Protein AF-A0A109FJE5-F1 (afdb_monomer)

Secondary structure (DSSP, 8-state):
-HHHHHHHHHHHHHHHS-GGGT-HHHHTTS-HHHHHHHHHHHHHHHHHHHHHHHHHHHHHHTT--HHHHHHHHHHHHHHHHHHHHHHHHHHT-SS-------HHHHHHHHHHHHHHHHHHHHHHHHHHHHS-HHHHHHHHHHHHHHHHHHHHHHS--S----HHHHHHHHHHHHH-

Structure (mmCIF, N/CA/C/O backbone):
data_AF-A0A109FJE5-F1
#
_entry.id   AF-A0A109FJE5-F1
#
loop_
_atom_site.group_PDB
_atom_site.id
_atom_site.type_symbol
_atom_site.label_atom_id
_atom_site.label_alt_id
_atom_site.label_comp_id
_atom_site.label_asym_id
_atom_site.label_entity_id
_atom_site.label_seq_id
_atom_site.pdbx_PDB_ins_code
_atom_site.Cartn_x
_atom_site.Cartn_y
_atom_site.Cartn_z
_atom_site.occupancy
_atom_site.B_iso_or_equiv
_atom_site.auth_seq_id
_atom_site.auth_comp_id
_atom_site.auth_asym_id
_atom_site.auth_atom_id
_atom_site.pdbx_PDB_model_num
ATOM 1 N N . MET A 1 1 ? -1.312 -21.533 9.888 1.00 66.38 1 MET A N 1
ATOM 2 C CA . MET A 1 1 ? -1.411 -20.060 9.978 1.00 66.38 1 MET A CA 1
ATOM 3 C C . MET A 1 1 ? -0.107 -19.367 9.591 1.00 66.38 1 MET A C 1
ATOM 5 O O . MET A 1 1 ? -0.116 -18.593 8.654 1.00 66.38 1 MET A O 1
ATOM 9 N N . TRP A 1 2 ? 1.031 -19.664 10.231 1.00 82.50 2 TRP A N 1
ATOM 10 C CA . TRP A 1 2 ? 2.317 -19.039 9.866 1.00 82.50 2 TRP A CA 1
ATOM 11 C C . TRP A 1 2 ? 2.805 -19.386 8.453 1.00 82.50 2 TRP A C 1
ATOM 13 O O . TRP A 1 2 ? 3.299 -18.519 7.746 1.00 82.50 2 TRP A O 1
ATOM 23 N N . ILE A 1 3 ? 2.601 -20.635 8.021 1.00 82.94 3 ILE A N 1
ATOM 24 C CA . ILE A 1 3 ? 2.969 -21.087 6.671 1.00 82.94 3 ILE A CA 1
ATOM 25 C C . ILE A 1 3 ? 2.111 -20.392 5.605 1.00 82.94 3 ILE A C 1
ATOM 27 O O . ILE A 1 3 ? 2.656 -19.899 4.630 1.00 82.94 3 ILE A O 1
ATOM 31 N N . SER A 1 4 ? 0.793 -20.273 5.812 1.00 81.06 4 SER A N 1
ATOM 32 C CA . SER A 1 4 ? -0.086 -19.569 4.866 1.00 81.06 4 SER A CA 1
ATOM 33 C C . SER A 1 4 ? 0.236 -18.076 4.790 1.00 81.06 4 SER A C 1
ATOM 35 O O . SER A 1 4 ? 0.267 -17.522 3.701 1.00 81.06 4 SER A O 1
ATOM 37 N N . LEU A 1 5 ? 0.574 -17.437 5.916 1.00 80.88 5 LEU A N 1
ATOM 38 C CA . LEU A 1 5 ? 1.070 -16.055 5.945 1.00 80.88 5 LEU A CA 1
ATOM 39 C C . LEU A 1 5 ? 2.385 -15.885 5.171 1.00 80.88 5 LEU A C 1
ATOM 41 O O . LEU A 1 5 ? 2.529 -14.912 4.435 1.00 80.88 5 LEU A O 1
ATOM 45 N N . ALA A 1 6 ? 3.324 -16.824 5.315 1.00 85.00 6 ALA A N 1
ATOM 46 C CA . ALA A 1 6 ? 4.586 -16.809 4.578 1.00 85.00 6 ALA A CA 1
ATOM 47 C C . ALA A 1 6 ? 4.380 -17.045 3.072 1.00 85.00 6 ALA A C 1
ATOM 49 O O . ALA A 1 6 ? 5.025 -16.400 2.250 1.00 85.00 6 ALA A O 1
ATOM 50 N N . CYS A 1 7 ? 3.459 -17.933 2.692 1.00 84.19 7 CYS A N 1
ATOM 51 C CA . CYS A 1 7 ? 3.099 -18.139 1.291 1.00 84.19 7 CYS A CA 1
ATOM 52 C C . CYS A 1 7 ? 2.386 -16.913 0.707 1.00 84.19 7 CYS A C 1
ATOM 54 O O . CYS A 1 7 ? 2.685 -16.518 -0.415 1.00 84.19 7 CYS A O 1
ATOM 56 N N . LEU A 1 8 ? 1.514 -16.255 1.473 1.00 83.12 8 LEU A N 1
ATOM 57 C CA . LEU A 1 8 ? 0.821 -15.042 1.044 1.00 83.12 8 LEU A CA 1
ATOM 58 C C . LEU A 1 8 ? 1.808 -13.881 0.846 1.00 83.12 8 LEU A C 1
ATOM 60 O O . LEU A 1 8 ? 1.764 -13.211 -0.185 1.00 83.12 8 LEU A O 1
ATOM 64 N N . SER A 1 9 ? 2.755 -13.676 1.767 1.00 84.56 9 SER A N 1
ATOM 65 C CA . SER A 1 9 ? 3.794 -12.655 1.588 1.00 84.56 9 SER A CA 1
ATOM 66 C C . SER A 1 9 ? 4.703 -12.960 0.395 1.00 84.56 9 SER A C 1
ATOM 68 O O . SER A 1 9 ? 4.991 -12.0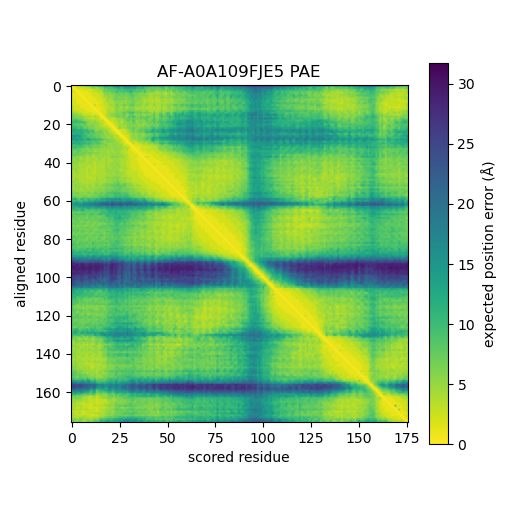58 -0.390 1.00 84.56 9 SER A O 1
ATOM 70 N N . LEU A 1 10 ? 5.095 -14.223 0.202 1.00 86.56 10 LEU A N 1
ATOM 71 C CA . LEU A 1 10 ? 5.878 -14.652 -0.957 1.00 86.56 10 LEU A CA 1
ATOM 72 C C . LEU A 1 10 ? 5.117 -14.428 -2.273 1.00 86.56 10 LEU A C 1
ATOM 74 O O . LEU A 1 10 ? 5.688 -13.905 -3.227 1.00 86.56 10 LEU A O 1
ATOM 78 N N . GLY A 1 11 ? 3.829 -14.773 -2.315 1.00 82.81 11 GLY A N 1
ATOM 79 C CA . GLY A 1 11 ? 2.969 -14.557 -3.476 1.00 82.81 11 GLY A CA 1
ATOM 80 C C . GLY A 1 11 ? 2.838 -13.075 -3.840 1.00 82.81 11 GLY A C 1
ATOM 81 O O . GLY A 1 11 ? 2.953 -12.730 -5.014 1.00 82.81 11 GLY A O 1
ATOM 82 N N . LEU A 1 12 ? 2.702 -12.187 -2.845 1.00 83.38 12 LEU A N 1
ATOM 83 C CA . LEU A 1 12 ? 2.689 -10.732 -3.058 1.00 83.38 12 LEU A CA 1
ATOM 84 C C . LEU A 1 12 ? 4.020 -10.215 -3.608 1.00 83.38 12 LEU A C 1
ATOM 86 O O . LEU A 1 12 ? 4.020 -9.373 -4.503 1.00 83.38 12 LEU A O 1
ATOM 90 N N . VAL A 1 13 ? 5.150 -10.714 -3.097 1.00 84.88 13 VAL A N 1
ATOM 91 C CA . VAL A 1 13 ? 6.476 -10.325 -3.599 1.00 84.88 13 VAL A CA 1
ATOM 92 C C . VAL A 1 13 ? 6.652 -10.769 -5.049 1.00 84.88 13 VAL A C 1
ATOM 94 O O . VAL A 1 13 ? 7.096 -9.974 -5.866 1.00 84.88 13 VAL A O 1
ATOM 97 N N . LEU A 1 14 ? 6.271 -12.000 -5.390 1.00 83.31 14 LEU A N 1
ATOM 98 C CA . LEU A 1 14 ? 6.419 -12.529 -6.749 1.00 83.31 14 LEU A CA 1
ATOM 99 C C . LEU A 1 14 ? 5.482 -11.856 -7.759 1.00 83.31 14 LEU A C 1
ATOM 101 O O . LEU A 1 14 ? 5.890 -11.596 -8.890 1.00 83.31 14 LEU A O 1
ATOM 105 N N . ALA A 1 15 ? 4.243 -11.566 -7.355 1.00 79.44 15 ALA A N 1
ATOM 106 C CA . ALA A 1 15 ? 3.260 -10.910 -8.212 1.00 79.44 15 ALA A CA 1
ATOM 107 C C . ALA A 1 15 ? 3.502 -9.398 -8.353 1.00 79.44 15 ALA A C 1
ATOM 109 O O . ALA A 1 15 ? 3.170 -8.825 -9.384 1.00 79.44 15 ALA A O 1
ATOM 110 N N . GLY A 1 16 ? 4.052 -8.751 -7.318 1.00 76.69 16 GLY A N 1
ATOM 111 C CA . GLY A 1 16 ? 4.204 -7.295 -7.246 1.00 76.69 16 GLY A CA 1
ATOM 112 C C . GLY A 1 16 ? 5.627 -6.768 -7.441 1.00 76.69 16 GLY A C 1
ATOM 113 O O . GLY A 1 16 ? 5.812 -5.551 -7.453 1.00 76.69 16 GLY A O 1
ATOM 114 N N . SER A 1 17 ? 6.646 -7.629 -7.551 1.00 78.88 17 SER A N 1
ATOM 115 C CA . SER A 1 17 ? 8.019 -7.170 -7.784 1.00 78.88 17 SER A CA 1
ATOM 116 C C . SER A 1 17 ? 8.166 -6.587 -9.193 1.00 78.88 17 SER A C 1
ATOM 118 O O . SER A 1 17 ? 7.790 -7.271 -10.144 1.00 78.88 17 SER A O 1
ATOM 120 N N . PRO A 1 18 ? 8.763 -5.392 -9.354 1.00 75.12 18 PRO A N 1
ATOM 121 C CA . PRO A 1 18 ? 9.036 -4.841 -10.675 1.00 75.12 18 PRO A CA 1
ATOM 122 C C . PRO A 1 18 ? 10.038 -5.706 -11.446 1.00 75.12 18 PRO A C 1
ATOM 124 O O . PRO A 1 18 ? 10.994 -6.235 -10.870 1.00 75.12 18 PRO A O 1
ATOM 127 N N . ASP A 1 19 ? 9.850 -5.785 -12.761 1.00 75.81 19 ASP A N 1
ATOM 128 C CA . ASP A 1 19 ? 10.656 -6.623 -13.662 1.00 75.81 19 ASP A CA 1
ATOM 129 C C . ASP A 1 19 ? 12.132 -6.228 -13.653 1.00 75.81 19 ASP A C 1
ATOM 131 O O . ASP A 1 19 ? 13.008 -7.087 -13.694 1.00 75.81 19 ASP A O 1
ATOM 135 N N . ALA A 1 20 ? 12.420 -4.947 -13.420 1.00 72.12 20 ALA A N 1
ATOM 136 C CA . ALA A 1 20 ? 13.774 -4.417 -13.299 1.00 72.12 20 ALA A CA 1
ATOM 137 C C . ALA A 1 20 ? 14.596 -4.985 -12.121 1.00 72.12 20 ALA A C 1
ATOM 139 O O . ALA A 1 20 ? 15.803 -4.747 -12.043 1.00 72.12 20 ALA A O 1
ATOM 140 N N . LEU A 1 21 ? 13.980 -5.710 -11.177 1.00 74.06 21 LEU A N 1
ATOM 141 C CA . LEU A 1 21 ? 14.722 -6.464 -10.155 1.00 74.06 21 LEU A CA 1
ATOM 142 C C . LEU A 1 21 ? 15.280 -7.787 -10.688 1.00 74.06 21 LEU A C 1
ATOM 144 O O . LEU A 1 21 ? 16.271 -8.286 -10.149 1.00 74.06 21 LEU A O 1
ATOM 148 N N . TRP A 1 22 ? 14.656 -8.332 -11.727 1.00 76.06 22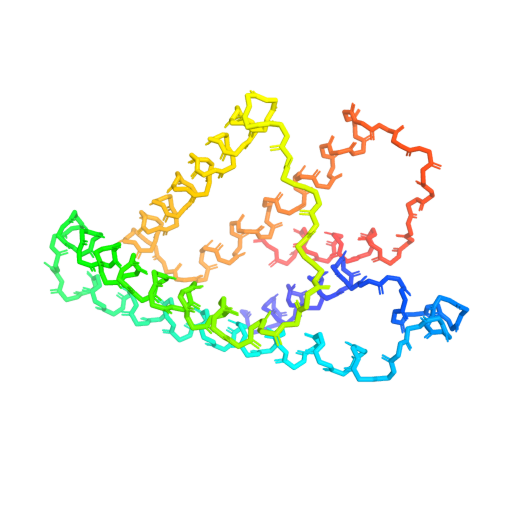 TRP A N 1
ATOM 149 C CA . TRP A 1 22 ? 14.944 -9.648 -12.290 1.00 76.06 22 TRP A CA 1
ATOM 150 C C . TRP A 1 22 ? 15.663 -9.548 -13.634 1.00 76.06 22 TRP A C 1
ATOM 152 O O . TRP A 1 22 ? 16.553 -10.353 -13.908 1.00 76.06 22 TRP A O 1
ATOM 162 N N . ASP A 1 23 ? 15.343 -8.526 -14.424 1.00 79.94 23 ASP A N 1
ATOM 163 C CA . ASP A 1 23 ? 15.984 -8.243 -15.699 1.00 79.94 23 ASP A CA 1
ATOM 164 C C . ASP A 1 23 ? 17.197 -7.309 -15.528 1.00 79.94 23 ASP A C 1
ATOM 166 O O . ASP A 1 23 ? 17.094 -6.141 -15.133 1.00 79.94 23 ASP A O 1
ATOM 170 N N . ALA A 1 24 ? 18.380 -7.842 -15.841 1.00 76.38 24 ALA A N 1
ATOM 171 C CA . ALA A 1 24 ? 19.648 -7.124 -15.761 1.00 76.38 24 ALA A CA 1
ATOM 172 C C . ALA A 1 24 ? 19.740 -5.958 -16.761 1.00 76.38 24 ALA A C 1
ATOM 174 O O . ALA A 1 24 ? 20.465 -4.990 -16.499 1.00 76.38 24 ALA A O 1
ATOM 175 N N . GLU A 1 25 ? 19.018 -6.027 -17.881 1.00 76.69 25 GLU A N 1
ATOM 176 C CA . GLU A 1 25 ? 19.052 -5.004 -18.925 1.00 76.69 25 GLU A CA 1
ATOM 177 C C . GLU A 1 25 ? 18.247 -3.765 -18.510 1.00 76.69 25 GLU A C 1
ATOM 179 O O . GLU A 1 25 ? 18.753 -2.640 -18.584 1.00 76.69 25 GLU A O 1
ATOM 184 N N . GLN A 1 26 ? 17.056 -3.962 -17.936 1.00 73.81 26 GLN A N 1
ATOM 185 C CA . GLN A 1 26 ? 16.272 -2.881 -17.327 1.00 73.81 26 GLN A CA 1
ATOM 186 C C . GLN A 1 26 ? 16.974 -2.274 -16.105 1.00 73.81 26 GLN A C 1
ATOM 188 O O . GLN A 1 26 ? 17.002 -1.049 -15.944 1.00 73.81 26 GLN A O 1
ATOM 193 N N . ARG A 1 27 ? 17.606 -3.107 -15.267 1.00 77.56 27 ARG A N 1
ATOM 194 C CA . ARG A 1 27 ? 18.319 -2.662 -14.059 1.00 77.56 27 ARG A CA 1
ATOM 195 C C . ARG A 1 27 ? 19.470 -1.702 -14.357 1.00 77.56 27 ARG A C 1
ATOM 197 O O . ARG A 1 27 ? 19.749 -0.815 -13.552 1.00 77.56 27 ARG A O 1
ATOM 204 N N . LYS A 1 28 ? 20.133 -1.860 -15.506 1.00 76.94 28 LYS A N 1
ATOM 205 C CA . LYS A 1 28 ? 21.279 -1.033 -15.918 1.00 76.94 28 LYS A CA 1
ATOM 206 C C . LYS A 1 28 ? 20.917 0.448 -16.090 1.00 76.94 28 LYS A C 1
ATOM 208 O O . LYS A 1 28 ? 21.779 1.305 -15.911 1.00 76.94 28 LYS A O 1
ATOM 213 N N . ASN A 1 29 ? 19.657 0.742 -16.404 1.00 78.12 29 ASN A N 1
ATOM 214 C CA . ASN A 1 29 ? 19.167 2.102 -16.630 1.00 78.12 29 ASN A CA 1
ATOM 215 C C . ASN A 1 29 ? 18.693 2.803 -15.344 1.00 78.12 29 ASN A C 1
ATOM 217 O O . ASN A 1 29 ? 18.337 3.980 -15.389 1.00 78.12 29 ASN A O 1
ATOM 221 N N . ILE A 1 30 ? 18.694 2.111 -14.199 1.00 79.56 30 ILE A N 1
ATOM 222 C CA . ILE A 1 30 ? 18.204 2.646 -12.926 1.00 79.56 30 ILE A CA 1
ATOM 223 C C . ILE A 1 30 ? 19.399 3.047 -12.050 1.00 79.56 30 ILE A C 1
ATOM 225 O O . ILE A 1 30 ? 20.280 2.222 -11.792 1.00 79.56 30 ILE A O 1
ATOM 229 N N . PRO A 1 31 ? 19.459 4.292 -11.542 1.00 84.31 31 PRO A N 1
ATOM 230 C CA . PRO A 1 31 ? 20.519 4.693 -10.628 1.00 84.31 31 PRO A CA 1
ATOM 231 C C . PRO A 1 31 ? 20.459 3.860 -9.339 1.00 84.31 31 PRO A C 1
ATOM 233 O O . PRO A 1 31 ? 19.399 3.663 -8.747 1.00 84.31 31 PRO A O 1
ATOM 236 N N . MET A 1 32 ? 21.623 3.416 -8.855 1.00 79.50 32 MET A N 1
ATOM 237 C CA . MET A 1 32 ? 21.735 2.515 -7.695 1.00 79.50 32 MET A CA 1
ATOM 238 C C . MET A 1 32 ? 21.046 3.056 -6.430 1.00 79.50 32 MET A C 1
ATOM 240 O O . MET A 1 32 ? 20.521 2.291 -5.625 1.00 79.50 32 MET A O 1
ATOM 244 N N . ARG A 1 33 ? 21.010 4.386 -6.268 1.00 82.19 33 ARG A N 1
ATOM 245 C CA . ARG A 1 33 ? 20.292 5.049 -5.173 1.00 82.19 33 ARG A CA 1
ATOM 246 C C . ARG A 1 33 ? 18.802 4.714 -5.191 1.00 82.19 33 ARG A C 1
ATOM 248 O O . ARG A 1 33 ? 18.258 4.384 -4.145 1.00 82.19 33 ARG A O 1
ATOM 255 N N . ASP A 1 34 ? 18.161 4.782 -6.351 1.00 81.31 34 ASP A N 1
ATOM 256 C CA . ASP A 1 34 ? 16.714 4.599 -6.468 1.00 81.31 34 ASP A CA 1
ATOM 257 C C . ASP A 1 34 ? 16.354 3.107 -6.356 1.00 81.31 34 ASP A C 1
ATOM 259 O O . ASP A 1 34 ? 15.338 2.754 -5.754 1.00 81.31 34 ASP A O 1
ATOM 263 N N . LEU A 1 35 ? 17.262 2.229 -6.802 1.00 81.00 35 LEU A N 1
ATOM 264 C CA . LEU A 1 35 ? 17.158 0.781 -6.617 1.00 81.00 35 LEU A CA 1
ATOM 265 C C . LEU A 1 35 ? 17.156 0.362 -5.135 1.00 81.00 35 LEU A C 1
ATOM 267 O O . LEU A 1 35 ? 16.494 -0.607 -4.778 1.00 81.00 35 LEU A O 1
ATOM 271 N N . ILE A 1 36 ? 17.888 1.074 -4.271 1.00 83.31 36 ILE A N 1
ATOM 272 C CA . ILE A 1 36 ? 17.923 0.808 -2.821 1.00 83.31 36 ILE A CA 1
ATOM 273 C C . ILE A 1 36 ? 16.821 1.586 -2.091 1.00 83.31 36 ILE A C 1
ATOM 275 O O . ILE A 1 36 ? 16.187 1.054 -1.177 1.00 83.31 36 ILE A O 1
ATOM 279 N N . ALA A 1 37 ? 16.570 2.835 -2.487 1.00 84.12 37 ALA A N 1
ATOM 280 C CA . ALA A 1 37 ? 15.584 3.693 -1.840 1.00 84.12 37 ALA A CA 1
ATOM 281 C C . ALA A 1 37 ? 14.168 3.110 -1.938 1.00 84.12 37 ALA A C 1
ATOM 283 O O . ALA A 1 37 ? 13.452 3.121 -0.939 1.00 84.12 37 ALA A O 1
ATOM 284 N N . GLY A 1 38 ? 13.785 2.549 -3.092 1.00 84.25 38 GLY A N 1
ATOM 285 C CA . GLY A 1 38 ? 12.469 1.930 -3.289 1.00 84.25 38 GLY A CA 1
ATOM 286 C C . GLY A 1 38 ? 12.151 0.847 -2.246 1.00 84.25 38 GLY A C 1
ATOM 287 O O . GLY A 1 38 ? 11.184 1.002 -1.497 1.00 84.25 38 GLY A O 1
ATOM 288 N N . PRO A 1 39 ? 12.975 -0.212 -2.121 1.00 84.38 39 PRO A N 1
ATOM 289 C CA . PRO A 1 39 ? 12.808 -1.237 -1.093 1.00 84.38 39 PRO A CA 1
ATOM 290 C C . PRO A 1 39 ? 12.807 -0.690 0.338 1.00 84.38 39 PRO A C 1
ATOM 292 O O . PRO A 1 39 ? 11.970 -1.098 1.140 1.00 84.38 39 PRO A O 1
ATOM 295 N N . VAL A 1 40 ? 13.697 0.252 0.673 1.00 86.94 40 VAL A N 1
ATOM 296 C CA . VAL A 1 40 ? 13.766 0.838 2.027 1.00 86.94 40 VAL A CA 1
ATOM 297 C C . VAL A 1 40 ? 12.485 1.602 2.369 1.00 86.94 40 VAL A C 1
ATOM 299 O O . VAL A 1 40 ? 11.929 1.431 3.459 1.00 86.94 40 VAL A O 1
ATOM 302 N N . ILE A 1 41 ? 11.980 2.408 1.434 1.00 87.38 41 ILE A N 1
ATOM 303 C CA . ILE A 1 41 ? 10.705 3.117 1.581 1.00 87.38 41 ILE A CA 1
ATOM 304 C C . ILE A 1 41 ? 9.562 2.103 1.704 1.00 87.38 41 ILE A C 1
ATOM 306 O O . ILE A 1 41 ? 8.734 2.232 2.603 1.00 87.38 41 ILE A O 1
ATOM 310 N N . GLY A 1 42 ? 9.553 1.054 0.876 1.00 85.25 42 GLY A N 1
ATOM 311 C CA . GLY A 1 42 ? 8.551 -0.014 0.924 1.00 85.25 42 GLY A CA 1
ATOM 312 C C . GLY A 1 42 ? 8.503 -0.739 2.272 1.00 85.25 42 GLY A C 1
ATOM 313 O O . GLY A 1 42 ? 7.427 -0.890 2.851 1.00 85.25 42 GLY A O 1
ATOM 314 N N . VAL A 1 43 ? 9.659 -1.121 2.824 1.00 87.88 43 VAL A N 1
ATOM 315 C CA . VAL A 1 43 ? 9.752 -1.739 4.160 1.00 87.88 43 VAL A CA 1
ATOM 316 C C . VAL A 1 43 ? 9.269 -0.774 5.242 1.00 87.88 43 VAL A C 1
ATOM 318 O O . VAL A 1 43 ? 8.498 -1.170 6.116 1.00 87.88 43 VAL A O 1
ATOM 321 N N . THR A 1 44 ? 9.663 0.499 5.164 1.00 89.12 44 THR A N 1
ATOM 322 C CA . THR A 1 44 ? 9.227 1.533 6.116 1.00 89.12 44 THR A CA 1
ATOM 323 C C . THR A 1 44 ? 7.704 1.684 6.104 1.00 89.12 44 THR A C 1
ATOM 325 O O . THR A 1 44 ? 7.073 1.662 7.162 1.00 89.12 44 THR A O 1
ATOM 328 N N . ILE A 1 45 ? 7.095 1.757 4.916 1.00 87.75 45 ILE A N 1
ATOM 329 C CA . ILE A 1 45 ? 5.636 1.804 4.747 1.00 87.75 45 ILE A CA 1
ATOM 330 C C . ILE A 1 45 ? 4.987 0.538 5.318 1.00 87.75 45 ILE A C 1
ATOM 332 O O . ILE A 1 45 ? 3.985 0.637 6.025 1.00 87.75 45 ILE A O 1
ATOM 336 N N . GLY A 1 46 ? 5.562 -0.639 5.060 1.00 86.00 46 GLY A N 1
ATOM 337 C CA . GLY A 1 46 ? 5.065 -1.913 5.581 1.00 86.00 46 GLY A CA 1
ATOM 338 C C . GLY A 1 46 ? 5.031 -1.958 7.111 1.00 86.00 46 GLY A C 1
ATOM 339 O O . GLY A 1 46 ? 4.008 -2.324 7.691 1.00 86.00 46 GLY A O 1
ATOM 340 N N . ILE A 1 47 ? 6.106 -1.516 7.772 1.00 90.31 47 ILE A N 1
ATOM 341 C CA . ILE A 1 47 ? 6.190 -1.454 9.240 1.00 90.31 47 ILE A CA 1
ATOM 342 C C . ILE A 1 47 ? 5.162 -0.465 9.797 1.00 90.31 47 ILE A C 1
ATOM 344 O O . ILE A 1 47 ? 4.390 -0.818 10.689 1.00 90.31 47 ILE A O 1
ATOM 348 N N . VAL A 1 48 ? 5.107 0.756 9.254 1.00 89.75 48 VAL A N 1
ATOM 349 C CA . VAL A 1 48 ? 4.154 1.784 9.705 1.00 89.75 48 VAL A CA 1
ATOM 350 C C . VAL A 1 48 ? 2.710 1.313 9.508 1.00 89.75 48 VAL A C 1
ATOM 352 O O . VAL A 1 48 ? 1.884 1.490 10.404 1.00 89.75 48 VAL A O 1
ATOM 355 N N . SER A 1 49 ? 2.410 0.654 8.386 1.00 86.44 49 SER A N 1
ATOM 356 C CA . SER A 1 49 ? 1.088 0.092 8.093 1.00 86.44 49 SER A CA 1
ATOM 357 C C . SER A 1 49 ? 0.696 -1.017 9.077 1.00 86.44 49 SER A C 1
ATOM 359 O O . SER A 1 49 ? -0.417 -1.007 9.612 1.00 86.44 49 SER A O 1
ATOM 361 N N . ALA A 1 50 ? 1.618 -1.938 9.383 1.00 85.44 50 ALA A N 1
ATOM 362 C CA . ALA A 1 50 ? 1.385 -3.003 10.356 1.00 85.44 50 ALA A CA 1
ATOM 363 C C . ALA A 1 50 ? 1.131 -2.437 11.763 1.00 85.44 50 ALA A C 1
ATOM 365 O O . ALA A 1 50 ? 0.117 -2.770 12.381 1.00 85.44 50 ALA A O 1
ATOM 366 N N . CYS A 1 51 ? 1.993 -1.530 12.233 1.00 87.44 51 CYS A N 1
ATOM 367 C CA . CYS A 1 51 ? 1.852 -0.875 13.535 1.00 87.44 51 CYS A CA 1
ATOM 368 C C . CYS A 1 51 ? 0.542 -0.083 13.639 1.00 87.44 51 CYS A C 1
ATOM 370 O O . CYS A 1 51 ? -0.205 -0.252 14.601 1.00 87.44 51 CYS A O 1
ATOM 372 N N . SER A 1 52 ? 0.230 0.738 12.631 1.00 86.19 52 SER A N 1
ATOM 373 C CA . SER A 1 52 ? -1.001 1.537 12.587 1.00 86.19 52 SER A CA 1
ATOM 374 C C . SER A 1 52 ? -2.249 0.657 12.618 1.00 86.19 52 SER A C 1
ATOM 376 O O . SER A 1 52 ? -3.203 0.951 13.341 1.00 86.19 52 SER A O 1
ATOM 378 N N . SER A 1 53 ? -2.240 -0.458 11.886 1.00 83.69 53 SER A N 1
ATOM 379 C CA . SER A 1 53 ? -3.386 -1.357 11.870 1.00 83.69 53 SER A CA 1
ATOM 380 C C . SER A 1 53 ? -3.588 -2.102 13.186 1.00 83.69 53 SER A C 1
ATOM 382 O O . SER A 1 53 ? -4.735 -2.259 13.595 1.00 83.69 53 SER A O 1
ATOM 384 N N . ILE A 1 54 ? -2.512 -2.556 13.838 1.00 85.81 54 ILE A N 1
ATOM 385 C CA . ILE A 1 54 ? -2.600 -3.209 15.154 1.00 85.81 54 ILE A CA 1
ATOM 386 C C . ILE A 1 54 ? -3.092 -2.199 16.194 1.00 85.81 54 ILE A C 1
ATOM 388 O O . ILE A 1 54 ? -3.989 -2.501 16.975 1.00 85.81 54 ILE A O 1
ATOM 392 N N . TRP A 1 55 ? -2.565 -0.974 16.166 1.00 84.56 55 TRP A N 1
ATOM 393 C CA . TRP A 1 55 ? -2.991 0.084 17.079 1.00 84.56 55 TRP A CA 1
ATOM 394 C C . TRP A 1 55 ? -4.471 0.441 16.904 1.00 84.56 55 TRP A C 1
ATOM 396 O O . TRP A 1 55 ? -5.206 0.564 17.878 1.00 84.56 55 TRP A O 1
ATOM 406 N N . THR A 1 56 ? -4.930 0.555 15.657 1.00 81.25 56 THR A N 1
ATOM 407 C CA . THR A 1 56 ? -6.336 0.848 15.343 1.00 81.25 56 THR A CA 1
ATOM 408 C C . THR A 1 56 ? -7.261 -0.267 15.836 1.00 81.25 56 THR A C 1
ATOM 410 O O . THR A 1 56 ? -8.337 0.012 16.360 1.00 81.25 56 THR A O 1
ATOM 413 N N . GLU A 1 57 ? -6.833 -1.526 15.717 1.00 80.06 57 GLU A N 1
ATOM 414 C CA . GLU A 1 57 ? -7.566 -2.675 16.253 1.00 80.06 57 GLU A CA 1
ATOM 415 C C . GLU A 1 57 ? -7.694 -2.608 17.784 1.00 80.06 57 GLU A C 1
ATOM 417 O O . GLU A 1 57 ? -8.784 -2.819 18.314 1.00 80.06 57 GLU A O 1
ATOM 422 N N . LEU A 1 58 ? -6.616 -2.255 18.496 1.00 82.38 58 LEU A N 1
ATOM 423 C CA . LEU A 1 58 ? -6.640 -2.087 19.956 1.00 82.38 58 LEU A CA 1
ATOM 424 C C . LEU A 1 58 ? -7.611 -0.976 20.383 1.00 82.38 58 LEU A C 1
ATOM 426 O O . LEU A 1 58 ? -8.459 -1.200 21.242 1.00 82.38 58 LEU A O 1
ATOM 430 N N . VAL A 1 59 ? -7.569 0.179 19.713 1.00 80.44 59 VAL A N 1
ATOM 431 C CA . VAL A 1 59 ? -8.472 1.310 19.996 1.00 80.44 59 VAL A CA 1
ATOM 432 C C . VAL A 1 59 ? -9.945 0.941 19.780 1.00 80.44 59 VAL A C 1
ATOM 434 O O . VAL A 1 59 ? -10.816 1.394 20.523 1.00 80.44 59 VAL A O 1
ATOM 437 N N . PHE A 1 60 ? -10.254 0.106 18.783 1.00 74.31 60 PHE A N 1
ATOM 438 C CA . PHE A 1 60 ? -11.625 -0.370 18.575 1.00 74.31 60 PHE A CA 1
ATOM 439 C C . PHE A 1 60 ? -12.079 -1.388 19.625 1.00 74.31 60 PHE A C 1
ATOM 441 O O . PHE A 1 60 ? -13.277 -1.456 19.915 1.00 74.31 60 PHE A O 1
ATOM 448 N N . LYS A 1 61 ? -11.151 -2.152 20.212 1.00 75.62 61 LYS A N 1
ATOM 449 C CA . LYS A 1 61 ? -11.445 -3.083 21.313 1.00 75.62 61 LYS A CA 1
ATOM 450 C C . LYS A 1 61 ? -11.765 -2.350 22.624 1.00 75.62 61 LYS A C 1
ATOM 452 O O . LYS A 1 61 ? -12.578 -2.854 23.395 1.00 75.62 61 LYS A O 1
ATOM 457 N N . ASP A 1 62 ? -11.280 -1.121 22.803 1.00 71.38 62 ASP A N 1
ATOM 458 C CA . ASP A 1 62 ? -11.564 -0.248 23.960 1.00 71.38 62 ASP A CA 1
ATOM 459 C C . ASP A 1 62 ? -12.950 0.452 23.919 1.00 71.38 62 ASP A C 1
ATOM 461 O O . ASP A 1 62 ? -13.171 1.479 24.559 1.00 71.38 62 ASP A O 1
ATOM 465 N N . GLN A 1 63 ? -13.919 -0.099 23.176 1.00 69.12 63 GLN A N 1
ATOM 466 C CA . GLN A 1 63 ? -15.321 0.358 23.085 1.00 69.12 63 GLN A CA 1
ATOM 467 C C . GLN A 1 63 ? -15.545 1.820 22.652 1.00 69.12 63 GLN A C 1
ATOM 469 O O . GLN A 1 63 ? -16.592 2.413 22.928 1.00 69.12 63 GLN A O 1
ATOM 474 N N . VAL A 1 64 ? -14.620 2.411 21.896 1.00 78.06 64 VAL A N 1
ATOM 475 C CA . VAL A 1 64 ? -14.852 3.732 21.299 1.00 78.06 64 VAL A CA 1
ATOM 476 C C . VAL A 1 64 ? -15.902 3.626 20.177 1.00 78.06 64 VAL A C 1
ATOM 478 O O . VAL A 1 64 ? -15.795 2.756 19.303 1.00 78.06 64 VAL A O 1
ATOM 481 N N . PRO A 1 65 ? -16.917 4.515 20.126 1.00 83.62 65 PRO A N 1
ATOM 482 C CA . PRO A 1 65 ? -17.864 4.550 19.018 1.00 83.62 65 PRO A CA 1
ATOM 483 C C . PRO A 1 65 ? -17.147 4.730 17.675 1.00 83.62 65 PRO A C 1
ATOM 485 O O . PRO A 1 65 ? -16.309 5.615 17.512 1.00 83.62 65 PRO A O 1
ATOM 488 N N . PHE A 1 66 ? -17.515 3.906 16.689 1.00 81.44 66 PHE A N 1
ATOM 489 C CA . PHE A 1 66 ? -16.832 3.834 15.390 1.00 81.44 66 PHE A CA 1
ATOM 490 C C . PHE A 1 66 ? -16.644 5.193 14.716 1.00 81.44 66 PHE A C 1
ATOM 492 O O . PHE A 1 66 ? -15.537 5.536 14.319 1.00 81.44 66 PHE A O 1
ATOM 499 N N . TRP A 1 67 ? -17.714 5.982 14.627 1.00 84.38 67 TRP A N 1
ATOM 500 C CA . TRP A 1 67 ? -17.682 7.288 13.973 1.00 84.38 67 TRP A CA 1
ATOM 501 C C . TRP A 1 67 ? -16.791 8.293 14.698 1.00 84.38 67 TRP A C 1
ATOM 503 O O . TRP A 1 67 ? -16.118 9.083 14.046 1.00 84.38 67 TRP A O 1
ATOM 513 N N . THR A 1 68 ? -16.721 8.218 16.028 1.00 86.62 68 THR A N 1
ATOM 514 C CA . THR A 1 68 ? -15.823 9.052 16.829 1.00 86.62 68 THR A CA 1
ATOM 515 C C . THR A 1 68 ? -14.369 8.692 16.543 1.00 86.62 68 THR A C 1
ATOM 517 O O . THR A 1 68 ? -13.568 9.577 16.253 1.00 86.62 68 THR A O 1
ATOM 520 N N . ALA A 1 69 ? -14.035 7.399 16.535 1.00 84.31 69 ALA A N 1
ATOM 521 C CA . ALA A 1 69 ? -12.693 6.937 16.186 1.00 84.31 69 ALA A CA 1
ATOM 522 C C . ALA A 1 69 ? -12.301 7.334 14.750 1.00 84.31 69 ALA A C 1
ATOM 524 O O . ALA A 1 69 ? -11.192 7.813 14.532 1.00 84.31 69 ALA A O 1
ATOM 525 N N . GLN A 1 70 ? -13.217 7.205 13.780 1.00 87.12 70 GLN A N 1
ATOM 526 C CA . GLN A 1 70 ? -12.978 7.632 12.396 1.00 87.12 70 GLN A CA 1
ATOM 527 C C . GLN A 1 70 ? -12.780 9.145 12.280 1.00 87.12 70 GLN A C 1
ATOM 529 O O . GLN A 1 70 ? -11.844 9.581 11.616 1.00 87.12 70 GLN A O 1
ATOM 534 N N . PHE A 1 71 ? -13.609 9.950 12.950 1.00 88.50 71 PHE A N 1
ATOM 535 C CA . PHE A 1 71 ? -13.465 11.404 12.939 1.00 88.50 71 PHE A CA 1
ATOM 536 C C . PHE A 1 71 ? -12.084 11.835 13.446 1.00 88.50 71 PHE A C 1
ATOM 538 O O . PHE A 1 71 ? -11.390 12.578 12.758 1.00 88.50 71 PHE A O 1
ATOM 545 N N . TRP A 1 72 ? -11.649 11.322 14.602 1.00 87.75 72 TRP A N 1
ATOM 546 C CA . TRP A 1 72 ? -10.334 11.654 15.159 1.00 87.75 72 TRP A CA 1
ATOM 547 C C . TRP A 1 72 ? -9.181 11.161 14.287 1.00 87.75 72 TRP A C 1
ATOM 549 O O . TRP A 1 72 ? -8.213 11.898 14.092 1.00 87.75 72 TRP A O 1
ATOM 559 N N . LEU A 1 73 ? -9.294 9.951 13.731 1.00 87.19 73 LEU A N 1
ATOM 560 C CA . LEU A 1 73 ? -8.291 9.384 12.833 1.00 87.19 73 LEU A CA 1
ATOM 561 C C . LEU A 1 73 ? -8.102 10.262 11.590 1.00 87.19 73 LEU A C 1
ATOM 563 O O . LEU A 1 73 ? -6.974 10.627 11.260 1.00 87.19 73 LEU A O 1
ATOM 567 N N . TYR A 1 74 ? -9.194 10.637 10.919 1.00 89.12 74 TYR A N 1
ATOM 568 C CA . TYR A 1 74 ? -9.117 11.450 9.705 1.00 89.12 74 TYR A CA 1
ATOM 569 C C . TYR A 1 74 ? -8.777 12.911 9.990 1.00 89.12 74 TYR A C 1
ATOM 571 O O . TYR A 1 74 ? -8.071 13.520 9.188 1.00 89.12 74 TYR A O 1
ATOM 579 N N . LEU A 1 75 ? -9.210 13.471 11.123 1.00 90.31 75 LEU A N 1
ATOM 580 C CA . LEU A 1 75 ? -8.840 14.828 11.526 1.00 90.31 75 LEU A CA 1
ATOM 581 C C . LEU A 1 75 ? -7.320 14.946 11.691 1.00 90.31 75 LEU A C 1
ATOM 583 O O . LEU A 1 75 ? -6.688 15.775 11.036 1.00 90.31 75 LEU A O 1
ATOM 587 N N . TRP A 1 76 ? -6.721 14.074 12.506 1.00 90.88 76 TRP A N 1
ATOM 588 C CA . TRP A 1 76 ? -5.272 14.068 12.712 1.00 90.88 76 TRP A CA 1
ATOM 589 C C . TRP A 1 76 ? -4.506 13.645 11.459 1.00 90.88 76 TRP A C 1
ATOM 591 O O . TRP A 1 76 ? -3.488 14.257 11.136 1.00 90.88 76 TRP A O 1
ATOM 601 N N . GLY A 1 77 ? -5.019 12.668 10.706 1.00 88.19 77 GLY A N 1
ATOM 602 C CA . GLY A 1 77 ? -4.442 12.266 9.423 1.00 88.19 77 GLY A CA 1
ATOM 603 C C . GLY A 1 77 ? -4.379 13.423 8.424 1.00 88.19 77 GLY A C 1
ATOM 604 O O . GLY A 1 77 ? -3.350 13.622 7.782 1.00 88.19 77 GLY A O 1
ATOM 605 N N . THR A 1 78 ? -5.432 14.241 8.347 1.00 89.00 78 THR A N 1
ATOM 606 C CA . THR A 1 78 ? -5.482 15.414 7.459 1.00 89.00 78 THR A CA 1
ATOM 607 C C . THR A 1 78 ? -4.476 16.480 7.883 1.00 89.00 78 THR A C 1
ATOM 609 O O . THR A 1 78 ? -3.759 17.012 7.037 1.00 89.00 78 THR A O 1
ATOM 612 N N . ILE A 1 79 ? -4.373 16.767 9.186 1.00 92.50 79 ILE A N 1
ATOM 613 C CA . ILE A 1 79 ? -3.409 17.745 9.717 1.00 92.50 79 ILE A CA 1
ATOM 614 C C . ILE A 1 79 ? -1.971 17.313 9.397 1.00 92.50 79 ILE A C 1
ATOM 616 O O . ILE A 1 79 ? -1.186 18.109 8.877 1.00 92.50 79 ILE A O 1
ATOM 620 N N . LEU A 1 80 ? -1.630 16.048 9.658 1.00 92.00 80 LEU A N 1
ATOM 621 C CA . LEU A 1 80 ? -0.294 15.516 9.384 1.00 92.00 80 LEU A CA 1
ATOM 622 C C . LEU A 1 80 ? 0.011 15.466 7.881 1.00 92.00 80 LEU A C 1
ATO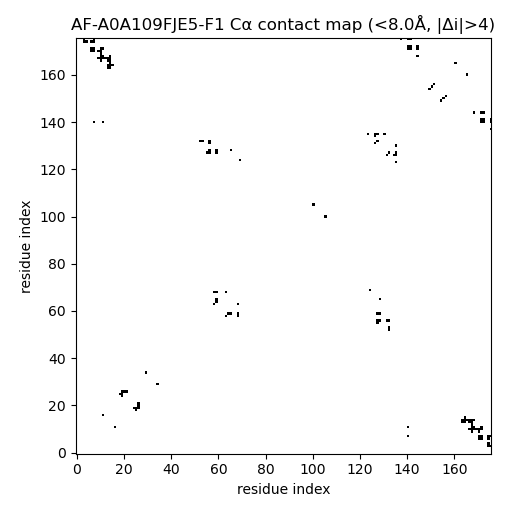M 624 O O . LEU A 1 80 ? 1.119 15.817 7.476 1.00 92.00 80 LEU A O 1
ATOM 628 N N . ALA A 1 81 ? -0.962 15.096 7.044 1.00 88.00 81 ALA A N 1
ATOM 629 C CA . ALA A 1 81 ? -0.805 15.096 5.590 1.00 88.00 81 ALA A CA 1
ATOM 630 C C . ALA A 1 81 ? -0.595 16.512 5.029 1.00 88.00 81 ALA A C 1
ATOM 632 O O . ALA A 1 81 ? 0.253 16.711 4.154 1.00 88.00 81 ALA A O 1
ATOM 633 N N . ALA A 1 82 ? -1.314 17.509 5.554 1.00 88.12 82 ALA A N 1
ATOM 634 C CA . ALA A 1 82 ? -1.119 18.908 5.188 1.00 88.12 82 ALA A CA 1
ATOM 635 C C . ALA A 1 82 ? 0.287 19.388 5.575 1.00 88.12 82 ALA A C 1
ATOM 637 O O . ALA A 1 82 ? 0.985 19.978 4.749 1.00 88.12 82 ALA A O 1
ATOM 638 N N . PHE A 1 83 ? 0.742 19.068 6.790 1.00 90.62 83 PHE A N 1
ATOM 639 C CA . PHE A 1 83 ? 2.091 19.406 7.242 1.00 90.62 83 PHE A CA 1
ATOM 640 C C . PHE A 1 83 ? 3.175 18.746 6.378 1.00 90.62 83 PHE A C 1
ATOM 642 O O . PHE A 1 83 ? 4.094 19.425 5.920 1.00 90.62 83 PHE A O 1
ATOM 649 N N . ALA A 1 84 ? 3.037 17.452 6.080 1.00 87.19 84 ALA A N 1
ATOM 650 C CA . ALA A 1 84 ? 3.951 16.732 5.196 1.00 87.19 84 ALA A CA 1
ATOM 651 C C . ALA A 1 84 ? 3.981 17.337 3.782 1.00 87.19 84 ALA A C 1
ATOM 653 O O . ALA A 1 84 ? 5.052 17.479 3.196 1.00 87.19 84 ALA A O 1
ATOM 654 N N . SER A 1 85 ? 2.825 17.755 3.257 1.00 83.06 85 SER A N 1
ATOM 655 C CA . SER A 1 85 ? 2.717 18.391 1.936 1.00 83.06 85 SER A CA 1
ATOM 656 C C . SER A 1 85 ? 3.398 19.758 1.886 1.00 83.06 85 SER A C 1
ATOM 658 O O . SER A 1 85 ? 4.013 20.103 0.876 1.00 83.06 85 SER A O 1
ATOM 660 N N . ILE A 1 86 ? 3.305 20.540 2.964 1.00 87.56 86 ILE A N 1
ATOM 661 C CA . ILE A 1 86 ? 4.013 21.821 3.090 1.00 87.56 86 ILE A CA 1
ATOM 662 C C . ILE A 1 86 ? 5.519 21.568 3.174 1.00 87.56 86 ILE A C 1
ATOM 664 O O . ILE A 1 86 ? 6.285 22.185 2.438 1.00 87.56 86 ILE A O 1
ATOM 668 N N . LEU A 1 87 ? 5.946 20.627 4.018 1.00 86.94 87 LEU A N 1
ATOM 669 C CA . LEU A 1 87 ? 7.360 20.312 4.196 1.00 86.94 87 LEU A CA 1
ATOM 670 C C . LEU A 1 87 ? 7.994 19.799 2.895 1.00 86.94 87 LEU A C 1
ATOM 672 O O . LEU A 1 87 ? 9.075 20.249 2.526 1.00 86.94 87 LEU A O 1
ATOM 676 N N . ALA A 1 88 ? 7.289 18.939 2.155 1.00 81.25 88 ALA A N 1
ATOM 677 C CA . ALA A 1 88 ? 7.732 18.445 0.854 1.00 81.25 88 ALA A CA 1
ATOM 678 C C . ALA A 1 88 ? 7.920 19.581 -0.167 1.00 81.25 88 ALA A C 1
ATOM 680 O O . ALA A 1 88 ? 8.912 19.591 -0.893 1.00 81.25 88 ALA A O 1
ATOM 681 N N . GLN A 1 89 ? 7.014 20.564 -0.192 1.00 79.38 89 GLN A N 1
ATOM 682 C CA . GLN A 1 89 ? 7.133 21.735 -1.068 1.00 79.38 89 GLN A CA 1
ATOM 683 C C . GLN A 1 89 ? 8.292 22.654 -0.667 1.00 79.38 89 GLN A C 1
ATOM 685 O O . GLN A 1 89 ? 8.995 23.157 -1.539 1.00 79.38 89 GLN A O 1
ATOM 690 N N . VAL A 1 90 ? 8.529 22.843 0.634 1.00 77.62 90 VAL A N 1
ATOM 691 C CA . VAL A 1 90 ? 9.657 23.645 1.140 1.00 77.62 90 VAL A CA 1
ATOM 692 C C . VAL A 1 90 ? 10.995 22.982 0.794 1.00 77.62 90 VAL A C 1
ATOM 694 O O . VAL A 1 90 ? 11.924 23.652 0.338 1.00 77.62 90 VAL A O 1
ATOM 697 N N . SER A 1 91 ? 11.091 21.659 0.949 1.00 69.12 91 SER A N 1
ATOM 698 C CA . SER A 1 91 ? 12.286 20.887 0.586 1.00 69.12 91 SER A CA 1
ATOM 699 C C . SER A 1 91 ? 12.517 20.800 -0.927 1.00 69.12 91 SER A C 1
ATOM 701 O O . SER A 1 91 ? 13.662 20.674 -1.353 1.00 69.12 91 SER A O 1
ATOM 703 N N . ALA A 1 92 ? 11.470 20.925 -1.747 1.00 65.94 92 ALA A N 1
ATOM 704 C CA . ALA A 1 92 ? 11.547 20.915 -3.210 1.00 65.94 92 ALA A CA 1
ATOM 705 C C . ALA A 1 92 ? 11.992 22.258 -3.827 1.00 65.94 92 ALA A C 1
ATOM 707 O O . ALA A 1 92 ? 11.655 22.550 -4.973 1.00 65.94 92 ALA A O 1
ATOM 708 N N . SER A 1 93 ? 12.763 23.071 -3.096 1.00 51.62 93 SER A N 1
ATOM 709 C CA . SER A 1 93 ? 13.342 24.338 -3.567 1.00 51.62 93 SER A CA 1
ATOM 710 C C . SER A 1 93 ? 14.396 24.118 -4.674 1.00 51.62 93 SER A C 1
ATOM 712 O O . SER A 1 93 ? 15.589 24.318 -4.467 1.00 51.62 93 SER A O 1
ATOM 714 N N . ALA A 1 94 ? 13.958 23.692 -5.860 1.00 53.94 94 ALA A N 1
ATOM 715 C CA . ALA A 1 94 ? 14.696 23.698 -7.120 1.00 53.94 94 ALA A CA 1
ATOM 716 C C . ALA A 1 94 ? 13.712 23.940 -8.289 1.00 53.94 94 ALA A C 1
ATOM 718 O O . ALA A 1 94 ? 12.617 23.372 -8.305 1.00 53.94 94 ALA A O 1
ATOM 719 N N . PRO A 1 95 ? 14.060 24.785 -9.277 1.00 52.34 95 PRO A N 1
ATOM 720 C CA . PRO A 1 95 ? 13.125 25.275 -10.281 1.00 52.34 95 PRO A CA 1
ATOM 721 C C . PRO A 1 95 ? 12.921 24.237 -11.386 1.00 52.34 95 PRO A C 1
ATOM 723 O O . PRO A 1 95 ? 13.599 24.239 -12.406 1.00 52.34 95 PRO A O 1
ATOM 726 N N . SER A 1 96 ? 11.963 23.342 -11.196 1.00 50.00 96 SER A N 1
ATOM 727 C CA . SER A 1 96 ? 11.323 22.633 -12.306 1.00 50.00 96 SER A CA 1
ATOM 728 C C . SER A 1 96 ? 9.918 22.241 -11.880 1.00 50.00 96 SER A C 1
ATOM 730 O O . SER A 1 96 ? 9.611 21.080 -11.640 1.00 50.00 96 SER A O 1
ATOM 732 N N . ALA A 1 97 ? 9.053 23.246 -11.733 1.00 53.38 97 ALA A N 1
ATOM 733 C CA . ALA A 1 97 ? 7.628 22.978 -11.654 1.00 53.38 97 ALA A CA 1
ATOM 734 C C . ALA A 1 97 ? 7.228 22.301 -12.978 1.00 53.38 97 ALA A C 1
ATOM 736 O O . ALA A 1 97 ? 7.372 22.937 -14.029 1.00 53.38 97 ALA A O 1
ATOM 737 N N . PRO A 1 98 ? 6.773 21.033 -12.974 1.00 57.25 98 PRO A N 1
ATOM 738 C CA . PRO A 1 98 ? 6.171 20.461 -14.167 1.00 57.25 98 PRO A CA 1
ATOM 739 C C . PRO A 1 98 ? 4.999 21.358 -14.598 1.00 57.25 98 PRO A C 1
ATOM 741 O O . PRO A 1 98 ? 4.389 22.019 -13.746 1.00 57.25 98 PRO A O 1
ATOM 744 N N . PRO A 1 99 ? 4.698 21.439 -15.907 1.00 52.38 99 PRO A N 1
ATOM 745 C CA . PRO A 1 99 ? 3.631 22.293 -16.412 1.00 52.38 99 PRO A CA 1
ATOM 746 C C . PRO A 1 99 ? 2.348 22.017 -15.626 1.00 52.38 99 PRO A C 1
ATOM 748 O O . PRO A 1 99 ? 1.952 20.862 -15.480 1.00 52.38 99 PRO A O 1
ATOM 751 N N . LYS A 1 100 ? 1.734 23.078 -15.079 1.00 58.09 100 LYS A N 1
ATOM 752 C CA . LYS A 1 100 ? 0.454 22.987 -14.366 1.00 58.09 100 LYS A CA 1
ATOM 753 C C . LYS A 1 100 ? -0.527 22.244 -15.279 1.00 58.09 100 LYS A C 1
ATOM 755 O O . LYS A 1 100 ? -0.850 22.787 -16.335 1.00 58.09 100 LYS A O 1
ATOM 760 N N . PRO A 1 101 ? -0.979 21.032 -14.917 1.00 56.97 101 PRO A N 1
ATOM 761 C CA . PRO A 1 101 ? -1.937 20.323 -15.742 1.00 56.97 101 PRO A CA 1
ATOM 762 C C . PRO A 1 101 ? -3.229 21.139 -15.803 1.00 56.97 101 PRO A C 1
ATOM 764 O O . PRO A 1 101 ? -3.643 21.733 -14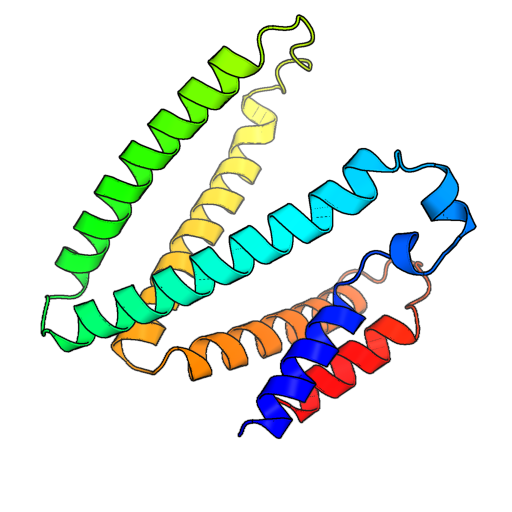.801 1.00 56.97 101 PRO A O 1
ATOM 767 N N . ASP A 1 102 ? -3.855 21.170 -16.979 1.00 60.50 102 ASP A N 1
ATOM 768 C CA . ASP A 1 102 ? -5.107 21.886 -17.213 1.00 60.50 102 ASP A CA 1
ATOM 769 C C . ASP A 1 102 ? -6.156 21.450 -16.184 1.00 60.50 102 ASP A C 1
ATOM 771 O O . ASP A 1 102 ? -6.667 20.326 -16.216 1.00 60.50 102 ASP A O 1
ATOM 775 N N . THR A 1 103 ? -6.471 22.350 -15.250 1.00 60.59 103 THR A N 1
ATOM 776 C CA . THR A 1 103 ? -7.158 22.045 -13.982 1.00 60.59 103 THR A CA 1
ATOM 777 C C . THR A 1 103 ? -8.567 21.478 -14.187 1.00 60.59 103 THR A C 1
ATOM 779 O O . THR A 1 103 ? -9.108 20.814 -13.310 1.00 60.59 103 THR A O 1
ATOM 782 N N . ARG A 1 104 ? -9.170 21.705 -15.363 1.00 62.12 104 ARG A N 1
ATOM 783 C CA . ARG A 1 104 ? -10.494 21.174 -15.725 1.00 62.12 104 ARG A CA 1
ATOM 784 C C . ARG A 1 104 ? -10.464 19.734 -16.241 1.00 62.12 104 ARG A C 1
ATOM 786 O O . ARG A 1 104 ? -11.429 19.015 -16.011 1.00 62.12 104 ARG A O 1
ATOM 793 N N . SER A 1 105 ? -9.389 19.310 -16.908 1.00 64.62 105 SER A N 1
ATOM 794 C CA . SER A 1 105 ? -9.282 17.956 -17.484 1.00 64.62 105 SER A CA 1
ATOM 795 C C . SER A 1 105 ? -8.901 16.897 -16.444 1.00 64.62 105 SER A C 1
ATOM 797 O O . SER A 1 105 ? -9.245 15.726 -16.581 1.00 64.62 105 SER A O 1
ATOM 799 N N . THR A 1 106 ? -8.243 17.318 -15.364 1.00 72.69 106 THR A N 1
ATOM 800 C CA . THR A 1 106 ? -7.744 16.436 -14.304 1.00 72.69 106 THR A CA 1
ATOM 801 C C . THR A 1 106 ? -8.661 16.362 -13.084 1.00 72.69 106 THR A C 1
ATOM 803 O O . THR A 1 106 ? -8.551 15.421 -12.304 1.00 72.69 106 THR A O 1
ATOM 806 N N . LEU A 1 107 ? -9.613 17.288 -12.920 1.00 81.00 107 LEU A N 1
ATOM 807 C CA . LEU A 1 107 ? -10.487 17.330 -11.742 1.00 81.00 107 LEU A CA 1
ATOM 808 C C . LEU A 1 107 ? -11.306 16.044 -11.557 1.00 81.00 107 LEU A C 1
ATOM 810 O O . LEU A 1 107 ? -11.367 15.512 -10.452 1.00 81.00 107 LEU A O 1
ATOM 814 N N . LEU A 1 108 ? -11.923 15.538 -12.629 1.00 83.88 108 LEU A N 1
ATOM 815 C CA . LEU A 1 108 ? -12.759 14.337 -12.574 1.00 83.88 108 LEU A CA 1
ATOM 816 C C . LEU A 1 108 ? -11.971 13.079 -12.154 1.00 83.88 108 LEU A C 1
ATOM 818 O O . LEU A 1 108 ? -12.404 12.426 -11.204 1.00 83.88 108 LEU A O 1
ATOM 822 N N . PRO A 1 109 ? -10.821 12.734 -12.775 1.00 83.88 109 PRO A N 1
ATOM 823 C CA . PRO A 1 109 ? -10.029 11.592 -12.321 1.00 83.88 109 PRO A CA 1
ATOM 824 C C . PRO A 1 109 ? -9.453 11.799 -10.914 1.00 83.88 109 PRO A C 1
ATOM 826 O O . PRO A 1 109 ? -9.436 10.848 -10.136 1.00 83.88 109 PRO A O 1
ATOM 829 N N . TYR A 1 110 ? -9.063 13.024 -10.535 1.00 83.25 110 TYR A N 1
ATOM 830 C CA . TYR A 1 110 ? -8.640 13.307 -9.157 1.00 83.25 110 TYR A CA 1
ATOM 831 C C . TYR A 1 110 ? -9.756 13.030 -8.147 1.00 83.25 110 TYR A C 1
ATOM 833 O O . TYR A 1 110 ? -9.524 12.339 -7.157 1.00 83.25 110 TYR A O 1
ATOM 841 N N . LEU A 1 111 ? -10.969 13.527 -8.401 1.00 86.38 111 LEU A N 1
ATOM 842 C CA . LEU A 1 111 ? -12.118 13.270 -7.534 1.00 86.38 111 LEU A CA 1
ATOM 843 C C . LEU A 1 111 ? -12.434 11.776 -7.463 1.00 86.38 111 LEU A C 1
ATOM 845 O O . LEU A 1 111 ? -12.628 11.262 -6.366 1.00 86.38 111 LEU A O 1
ATOM 849 N N . ALA A 1 112 ? -12.412 11.069 -8.596 1.00 86.62 112 ALA A N 1
ATOM 850 C CA . ALA A 1 112 ? -12.644 9.628 -8.63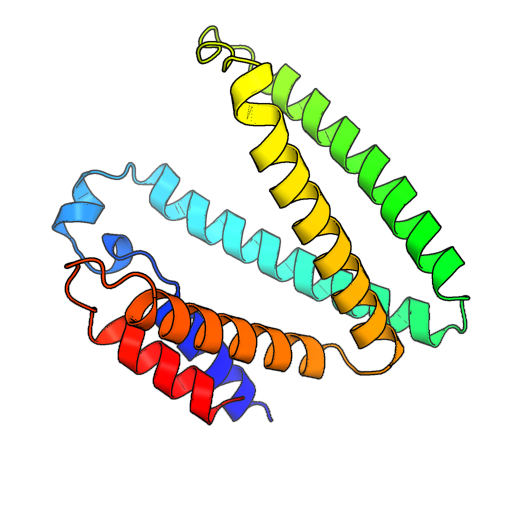0 1.00 86.62 112 ALA A CA 1
ATOM 851 C C . ALA A 1 112 ? -11.641 8.867 -7.746 1.00 86.62 112 ALA A C 1
ATOM 853 O O . ALA A 1 112 ? -12.050 8.065 -6.905 1.00 86.62 112 ALA A O 1
ATOM 854 N N . VAL A 1 113 ? -10.343 9.161 -7.869 1.00 85.31 113 VAL A N 1
ATOM 855 C CA . VAL A 1 113 ? -9.295 8.527 -7.052 1.00 85.31 113 VAL A CA 1
ATOM 856 C C . VAL A 1 113 ? -9.475 8.852 -5.569 1.00 85.31 113 VAL A C 1
ATOM 858 O O . VAL A 1 113 ? -9.411 7.949 -4.737 1.00 85.31 113 VAL A O 1
ATOM 861 N N . VAL A 1 114 ? -9.757 10.112 -5.223 1.00 86.19 114 VAL A N 1
ATOM 862 C CA . VAL A 1 114 ? -9.975 10.530 -3.828 1.00 86.19 114 VAL A CA 1
ATOM 863 C C . VAL A 1 114 ? -11.196 9.837 -3.226 1.00 86.19 114 VAL A C 1
ATOM 865 O O . VAL A 1 114 ? -11.127 9.341 -2.102 1.00 86.19 114 VAL A O 1
ATOM 868 N N . THR A 1 115 ? -12.307 9.757 -3.961 1.00 87.75 115 THR A N 1
ATOM 869 C CA . THR A 1 115 ? -13.521 9.085 -3.486 1.00 87.75 115 THR A CA 1
ATOM 870 C C . THR A 1 115 ? -13.290 7.587 -3.295 1.00 87.75 115 THR A C 1
ATOM 872 O O . THR A 1 115 ? -13.649 7.051 -2.248 1.00 87.75 115 THR A O 1
ATOM 875 N N . VAL A 1 116 ? -12.643 6.910 -4.248 1.00 87.94 116 VAL A N 1
ATOM 876 C CA . VAL A 1 116 ? -12.314 5.479 -4.126 1.00 87.94 116 VAL A CA 1
ATOM 877 C C . VAL A 1 116 ? -11.357 5.231 -2.953 1.00 87.94 116 VAL A C 1
ATOM 879 O O . VAL A 1 116 ? -11.558 4.293 -2.177 1.00 87.94 116 VAL A O 1
ATOM 882 N N . ALA A 1 117 ? -10.363 6.098 -2.752 1.00 85.19 117 ALA A N 1
ATOM 883 C CA . ALA A 1 117 ? -9.450 6.011 -1.615 1.00 85.19 117 ALA A CA 1
ATOM 884 C C . ALA A 1 117 ? -10.181 6.202 -0.272 1.00 85.19 117 ALA A C 1
ATOM 886 O O . ALA A 1 117 ? -9.981 5.424 0.659 1.00 85.19 117 ALA A O 1
ATOM 887 N N . ALA A 1 118 ? -11.090 7.176 -0.175 1.00 85.75 118 ALA A N 1
ATOM 888 C CA . ALA A 1 118 ? -11.874 7.409 1.038 1.00 85.75 118 ALA A CA 1
ATOM 889 C C . ALA A 1 118 ? -12.819 6.234 1.357 1.00 85.75 118 ALA A C 1
ATOM 891 O O . ALA A 1 118 ? -12.884 5.775 2.499 1.00 85.75 118 ALA A O 1
ATOM 892 N N . LEU A 1 119 ? -13.521 5.708 0.346 1.00 87.12 119 LEU A N 1
ATOM 893 C CA . LEU A 1 119 ? -14.438 4.575 0.507 1.00 87.12 119 LEU A CA 1
ATOM 894 C C . LEU A 1 119 ? -13.702 3.282 0.872 1.00 87.12 119 LEU A C 1
ATOM 896 O O . LEU A 1 119 ? -14.176 2.523 1.722 1.00 87.12 119 LEU A O 1
ATOM 900 N N . SER A 1 120 ? -12.538 3.034 0.271 1.00 85.00 120 SER A N 1
ATOM 901 C CA . SER A 1 120 ? -11.709 1.875 0.619 1.00 85.00 120 SER A CA 1
ATOM 902 C C . SER A 1 120 ? -11.148 1.987 2.041 1.00 85.00 120 SER A C 1
ATOM 904 O O . SER A 1 120 ? -11.239 1.018 2.795 1.00 85.00 120 SER A O 1
ATOM 906 N N . GLY A 1 121 ? -10.684 3.171 2.462 1.00 83.38 121 GLY A N 1
ATOM 907 C CA . GLY A 1 121 ? -10.264 3.436 3.843 1.00 83.38 121 GLY A CA 1
ATOM 908 C C . GLY A 1 121 ? -11.380 3.195 4.866 1.00 83.38 121 GLY A C 1
ATOM 909 O O . GLY A 1 121 ? -11.174 2.500 5.864 1.00 83.38 121 GLY A O 1
ATOM 910 N N . LEU A 1 122 ? -12.595 3.677 4.582 1.00 84.06 122 LEU A N 1
ATOM 911 C CA . LEU A 1 122 ? -13.761 3.442 5.438 1.00 84.06 122 LEU A CA 1
ATOM 912 C C . LEU A 1 122 ? -14.150 1.955 5.493 1.00 84.06 122 LEU A C 1
ATOM 914 O O . LEU A 1 122 ? -14.478 1.443 6.564 1.00 84.06 122 LEU A O 1
ATOM 918 N N . SER A 1 123 ? -14.072 1.252 4.361 1.00 84.25 123 SER A N 1
ATOM 919 C CA . SER A 1 123 ? -14.346 -0.190 4.281 1.00 84.25 123 SER A CA 1
ATOM 920 C C . SER A 1 123 ? -13.350 -0.992 5.120 1.00 84.25 123 SER A C 1
ATOM 922 O O . SER A 1 123 ? -13.749 -1.866 5.887 1.00 84.25 123 SER A O 1
ATOM 924 N N . VAL A 1 124 ? -12.059 -0.652 5.049 1.00 81.12 124 VAL A N 1
ATOM 925 C CA . VAL A 1 124 ? -11.012 -1.256 5.886 1.00 81.12 124 VAL A CA 1
ATOM 926 C C . VAL A 1 124 ? -11.283 -1.020 7.371 1.00 81.12 124 VAL A C 1
ATOM 928 O O . VAL A 1 124 ? -11.194 -1.958 8.164 1.00 81.12 124 VAL A O 1
ATOM 931 N N . ALA A 1 125 ? -11.652 0.201 7.759 1.00 77.88 125 ALA A N 1
ATOM 932 C CA . ALA A 1 125 ? -11.989 0.505 9.145 1.00 77.88 125 ALA A CA 1
ATOM 933 C C . ALA A 1 125 ? -13.214 -0.285 9.635 1.00 77.88 125 ALA A C 1
ATOM 935 O O . ALA A 1 125 ? -13.232 -0.764 10.769 1.00 77.88 125 ALA A O 1
ATOM 936 N N . ALA A 1 126 ? -14.228 -0.455 8.783 1.00 79.44 126 ALA A N 1
ATOM 937 C CA . ALA A 1 126 ? -15.400 -1.267 9.097 1.00 79.44 126 ALA A CA 1
ATOM 938 C C . ALA A 1 126 ? -15.039 -2.752 9.281 1.00 79.44 126 ALA A C 1
ATOM 940 O O . ALA A 1 126 ? -15.526 -3.379 10.224 1.00 79.44 126 ALA A O 1
ATOM 941 N N . ILE A 1 127 ? -14.145 -3.291 8.439 1.00 80.44 127 ILE A N 1
ATOM 942 C CA . ILE A 1 127 ? -13.615 -4.656 8.584 1.00 80.44 127 ILE A CA 1
ATOM 943 C C . ILE A 1 127 ? -12.882 -4.795 9.919 1.00 80.44 127 ILE A C 1
ATOM 945 O O . ILE A 1 127 ? -13.199 -5.712 10.663 1.00 80.44 127 ILE A O 1
ATOM 949 N N . LEU A 1 128 ? -11.981 -3.869 10.267 1.00 72.25 128 LEU A N 1
ATOM 950 C CA . LEU A 1 128 ? -11.221 -3.912 11.530 1.00 72.25 128 LEU A CA 1
ATOM 951 C C . LEU A 1 128 ? -12.097 -3.790 12.784 1.00 72.25 128 LEU A C 1
ATOM 953 O O . LEU A 1 128 ? -11.724 -4.267 13.850 1.00 72.25 128 LEU A O 1
ATOM 957 N N . LYS A 1 129 ? -13.269 -3.156 12.680 1.00 70.81 129 LYS A N 1
ATOM 958 C CA . LYS A 1 129 ? -14.231 -3.116 13.787 1.00 70.81 129 LYS A CA 1
ATOM 959 C C . LYS A 1 129 ? -14.916 -4.471 13.998 1.00 70.81 129 LYS A C 1
ATOM 961 O O . LYS A 1 129 ? -15.258 -4.821 15.123 1.00 70.81 129 LYS A O 1
ATOM 966 N N . GLN A 1 130 ? -15.202 -5.191 12.914 1.00 73.12 130 GLN A N 1
ATOM 967 C CA . GLN A 1 130 ? -15.991 -6.429 12.952 1.00 73.12 130 GLN A CA 1
ATOM 968 C C . GLN A 1 130 ? -15.131 -7.701 12.973 1.00 73.12 130 GLN A C 1
ATOM 970 O O . GLN A 1 130 ? -15.636 -8.772 13.317 1.00 73.12 130 GLN A O 1
ATOM 975 N N . LYS A 1 131 ? -13.872 -7.607 12.542 1.00 76.00 131 LYS A N 1
ATOM 976 C CA . LYS A 1 131 ? -12.935 -8.704 12.278 1.00 76.00 131 LYS A CA 1
ATOM 977 C C . LYS A 1 131 ? -11.508 -8.276 12.629 1.00 76.00 131 LYS A C 1
ATOM 979 O O . LYS A 1 131 ? -11.233 -7.100 12.827 1.00 76.00 131 LYS A O 1
ATOM 984 N N . ASP A 1 132 ? -10.592 -9.238 12.631 1.00 77.88 132 ASP A N 1
ATOM 985 C CA . ASP A 1 132 ? -9.176 -8.997 12.907 1.00 77.88 132 ASP A CA 1
ATOM 986 C C . ASP A 1 132 ? -8.403 -8.506 11.676 1.00 77.88 132 ASP A C 1
ATOM 988 O O . ASP A 1 132 ? -8.797 -8.710 10.518 1.00 77.88 132 ASP A O 1
ATOM 992 N N . ASN A 1 133 ? -7.221 -7.943 11.922 1.00 76.88 133 ASN A N 1
ATOM 993 C CA . ASN A 1 133 ? -6.305 -7.483 10.879 1.00 76.88 133 ASN A CA 1
ATOM 994 C C . ASN A 1 133 ? -5.894 -8.583 9.867 1.00 76.88 133 ASN A C 1
ATOM 996 O O . ASN A 1 133 ? -5.603 -8.286 8.708 1.00 76.88 133 ASN A O 1
ATOM 1000 N N . LEU A 1 134 ? -5.931 -9.865 10.255 1.00 77.81 134 LEU A N 1
ATOM 1001 C CA . LEU A 1 134 ? -5.668 -10.984 9.336 1.00 77.81 134 LEU A CA 1
ATOM 1002 C C . LEU A 1 134 ? -6.729 -11.113 8.235 1.00 77.81 134 LEU A C 1
ATOM 1004 O O . LEU A 1 134 ? -6.386 -11.384 7.087 1.00 77.81 134 LEU A O 1
ATOM 1008 N N . VAL A 1 135 ? -8.003 -10.859 8.552 1.00 79.94 135 VAL A N 1
ATOM 1009 C CA . VAL A 1 135 ? -9.097 -10.916 7.566 1.00 79.94 135 VAL A CA 1
ATOM 1010 C C . VAL A 1 135 ? -8.966 -9.784 6.553 1.00 79.94 135 VAL A C 1
ATOM 1012 O O . VAL A 1 135 ? -9.223 -9.979 5.367 1.00 79.94 135 VAL A O 1
ATOM 1015 N N . LYS A 1 136 ? -8.499 -8.611 6.997 1.00 79.94 136 LYS A N 1
ATOM 1016 C CA . LYS A 1 136 ? -8.177 -7.497 6.100 1.00 79.94 136 LYS A CA 1
ATOM 1017 C C . LYS A 1 136 ? -7.107 -7.902 5.082 1.00 79.94 136 LYS A C 1
ATOM 1019 O O . LYS A 1 136 ? -7.266 -7.625 3.899 1.00 79.94 136 LYS A O 1
ATOM 1024 N N . LEU A 1 137 ? -6.047 -8.568 5.537 1.00 80.00 137 LEU A N 1
ATOM 1025 C CA . LEU A 1 137 ? -4.922 -8.971 4.692 1.00 80.00 137 LEU A CA 1
ATOM 1026 C C . LEU A 1 137 ? -5.340 -10.005 3.630 1.00 80.00 137 LEU A C 1
ATOM 1028 O O . LEU A 1 137 ? -5.028 -9.826 2.456 1.00 80.00 137 LEU A O 1
ATOM 1032 N N . VAL A 1 138 ? -6.118 -11.014 4.029 1.00 82.81 138 VAL A N 1
ATOM 1033 C CA . VAL A 1 138 ? -6.735 -12.012 3.132 1.00 82.81 138 VAL A CA 1
ATOM 1034 C C . VAL A 1 138 ? -7.693 -11.343 2.130 1.00 82.81 138 VAL A C 1
ATOM 1036 O O . VAL A 1 138 ? -7.648 -11.602 0.930 1.00 82.81 138 VAL A O 1
ATOM 1039 N N . GLY A 1 139 ? -8.532 -10.407 2.584 1.00 81.69 139 GLY A N 1
ATOM 1040 C CA . GLY A 1 139 ? -9.426 -9.658 1.694 1.00 81.69 139 GLY A CA 1
ATOM 1041 C C . GLY A 1 139 ? -8.672 -8.814 0.659 1.00 81.69 139 GLY A C 1
ATOM 1042 O O . GLY A 1 139 ? -9.076 -8.738 -0.502 1.00 81.69 139 GLY A O 1
ATOM 1043 N N . SER A 1 140 ? -7.544 -8.213 1.049 1.00 82.31 140 SER A N 1
ATOM 1044 C CA . SER A 1 140 ? -6.679 -7.475 0.125 1.00 82.31 140 SER A CA 1
ATOM 1045 C C . SER A 1 140 ? -6.019 -8.383 -0.921 1.00 82.31 140 SER A C 1
ATOM 1047 O O . SER A 1 140 ? -5.987 -7.997 -2.090 1.00 82.31 140 SER A O 1
ATOM 1049 N N . SER A 1 141 ? -5.548 -9.585 -0.563 1.00 80.25 141 SER A N 1
ATOM 1050 C CA . SER A 1 141 ? -4.958 -10.517 -1.543 1.00 80.25 141 SER A CA 1
ATOM 1051 C C . SER A 1 141 ? -5.986 -11.069 -2.540 1.00 80.25 141 SER A C 1
ATOM 1053 O O . SER A 1 141 ? -5.671 -11.188 -3.729 1.00 80.25 141 SER A O 1
ATOM 1055 N N . LEU A 1 142 ? -7.235 -11.312 -2.116 1.00 83.56 142 LEU A N 1
ATOM 1056 C CA . LEU A 1 142 ? -8.334 -11.642 -3.043 1.00 83.56 142 LEU A CA 1
ATOM 1057 C C . LEU A 1 142 ? -8.622 -10.504 -4.024 1.00 83.56 142 LEU A C 1
ATOM 1059 O O . LEU A 1 142 ?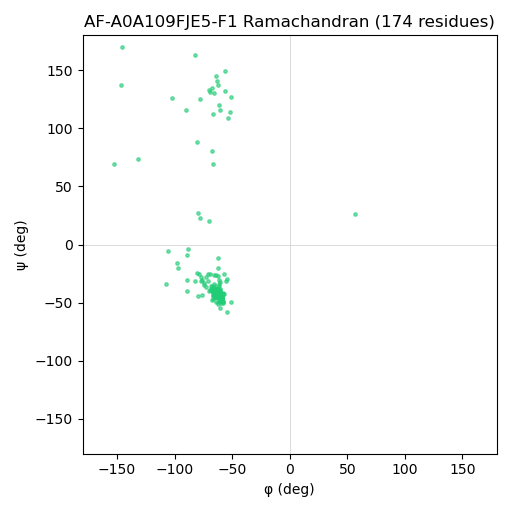 -8.846 -10.751 -5.210 1.00 83.56 142 LEU A O 1
ATOM 1063 N N . CYS A 1 143 ? -8.606 -9.258 -3.545 1.00 83.94 143 CYS A N 1
ATOM 1064 C CA . CYS A 1 143 ? -8.826 -8.092 -4.396 1.00 83.94 143 CYS A CA 1
ATOM 1065 C C . CYS A 1 143 ? -7.743 -7.988 -5.479 1.00 83.94 143 CYS A C 1
ATOM 1067 O O . CYS A 1 143 ? -8.073 -7.841 -6.652 1.00 83.94 143 CYS A O 1
ATOM 1069 N N . ILE A 1 144 ? -6.467 -8.167 -5.113 1.00 82.75 144 ILE A N 1
ATOM 1070 C CA . ILE A 1 144 ? -5.341 -8.170 -6.065 1.00 82.75 144 ILE A CA 1
ATOM 1071 C C . ILE A 1 144 ? -5.525 -9.259 -7.129 1.00 82.75 144 ILE A C 1
ATOM 1073 O O . ILE A 1 144 ? -5.416 -8.982 -8.321 1.00 82.75 144 ILE A O 1
ATOM 1077 N N . THR A 1 145 ? -5.872 -10.475 -6.708 1.00 83.25 145 THR A N 1
ATOM 1078 C CA . THR A 1 145 ? -6.123 -11.604 -7.620 1.00 83.25 145 THR A CA 1
ATOM 1079 C C . THR A 1 145 ? -7.273 -11.297 -8.584 1.00 83.25 145 THR A C 1
ATOM 1081 O O . THR A 1 145 ? -7.160 -11.505 -9.791 1.00 83.25 145 THR A O 1
ATOM 1084 N N . THR A 1 146 ? -8.370 -10.741 -8.067 1.00 84.38 146 THR A N 1
ATOM 1085 C CA . THR A 1 146 ? -9.555 -10.392 -8.864 1.00 84.38 146 THR A CA 1
ATOM 1086 C C . THR A 1 146 ? -9.253 -9.277 -9.858 1.00 84.38 146 THR A C 1
ATOM 1088 O O . THR A 1 146 ? -9.672 -9.356 -11.011 1.00 84.38 146 THR A O 1
ATOM 1091 N N . LEU A 1 147 ? -8.503 -8.255 -9.437 1.00 84.56 147 LEU A N 1
ATOM 1092 C CA . LEU A 1 147 ? -8.063 -7.173 -10.312 1.00 84.56 147 LEU A CA 1
ATOM 1093 C C . LEU A 1 147 ? -7.169 -7.701 -11.427 1.00 84.56 147 LEU A C 1
ATOM 1095 O O . LEU A 1 147 ? -7.373 -7.317 -12.573 1.00 84.56 147 LEU A O 1
ATOM 1099 N N . TYR A 1 148 ? -6.245 -8.611 -11.115 1.00 81.06 148 TYR A N 1
ATOM 1100 C CA . TYR A 1 148 ? -5.363 -9.208 -12.111 1.00 81.06 148 TYR A CA 1
ATOM 1101 C C . TYR A 1 148 ? -6.116 -10.035 -13.162 1.00 81.06 148 TYR A C 1
ATOM 1103 O O . TYR A 1 148 ? -5.872 -9.909 -14.361 1.00 81.06 148 TYR A O 1
ATOM 1111 N N . ILE A 1 149 ? -7.070 -10.861 -12.733 1.00 82.25 149 ILE A N 1
ATOM 1112 C CA . ILE A 1 149 ? -7.917 -11.613 -13.666 1.00 82.25 149 ILE A CA 1
ATOM 1113 C C . ILE A 1 149 ? -8.773 -10.635 -14.483 1.00 82.25 149 ILE A C 1
ATOM 1115 O O . ILE A 1 149 ? -8.863 -10.745 -15.705 1.00 82.25 149 ILE A O 1
ATOM 1119 N N . GLY A 1 150 ? -9.365 -9.642 -13.816 1.00 83.12 150 GLY A N 1
ATOM 1120 C CA . GLY A 1 150 ? -10.221 -8.636 -14.433 1.00 83.12 150 GLY A CA 1
ATOM 1121 C C . GLY A 1 150 ? -9.507 -7.818 -15.506 1.00 83.12 150 GLY A C 1
ATOM 1122 O O . GLY A 1 150 ? -10.066 -7.640 -16.585 1.00 83.12 150 GLY A O 1
ATOM 1123 N N . GLN A 1 151 ? -8.273 -7.367 -15.260 1.00 83.00 151 GLN A N 1
ATOM 1124 C CA . GLN A 1 151 ? -7.497 -6.629 -16.261 1.00 83.00 151 GLN A CA 1
ATOM 1125 C C . GLN A 1 151 ? -7.221 -7.490 -17.498 1.00 83.00 151 GLN A C 1
ATOM 1127 O O . GLN A 1 151 ? -7.399 -6.997 -18.600 1.00 83.00 151 GLN A O 1
ATOM 1132 N N . HIS A 1 152 ? -6.883 -8.777 -17.353 1.00 77.38 152 HIS A N 1
ATOM 1133 C CA . HIS A 1 152 ? -6.593 -9.639 -18.507 1.00 77.38 152 HIS A CA 1
ATOM 1134 C C . HIS A 1 152 ? -7.846 -9.976 -19.324 1.00 77.38 152 HIS A C 1
ATOM 1136 O O . HIS A 1 152 ? -7.763 -10.143 -20.538 1.00 77.38 152 HIS A O 1
ATOM 1142 N N . VAL A 1 153 ? -9.011 -10.059 -18.675 1.00 82.50 153 VAL A N 1
ATOM 1143 C CA . VAL A 1 153 ? -10.286 -10.335 -19.354 1.00 82.50 153 VAL A CA 1
ATOM 1144 C C . VAL A 1 153 ? -10.864 -9.079 -20.015 1.00 82.50 153 VAL A C 1
ATOM 1146 O O . VAL A 1 153 ? -11.346 -9.152 -21.143 1.00 82.50 153 VAL A O 1
ATOM 1149 N N . LEU A 1 154 ? -10.851 -7.935 -19.322 1.00 82.75 154 LEU A N 1
ATOM 1150 C CA . LEU A 1 154 ? -11.501 -6.696 -19.777 1.00 82.75 154 LEU A CA 1
ATOM 1151 C C . LEU A 1 154 ? -10.591 -5.816 -20.639 1.00 82.75 154 LEU A C 1
ATOM 1153 O O . LEU A 1 154 ? -11.080 -5.109 -21.518 1.00 82.75 154 LEU A O 1
ATOM 1157 N N . PHE A 1 155 ? -9.283 -5.857 -20.392 1.00 81.31 155 PHE A N 1
ATOM 1158 C CA . PHE A 1 155 ? -8.268 -5.083 -21.100 1.00 81.31 155 PHE A CA 1
ATOM 1159 C C . PHE A 1 155 ? -7.116 -6.006 -21.505 1.00 81.31 155 PHE A C 1
ATOM 1161 O O . PHE A 1 155 ? -6.045 -5.947 -20.898 1.00 81.31 155 PHE A O 1
ATOM 1168 N N . PRO A 1 156 ? -7.316 -6.868 -22.518 1.00 69.00 156 PRO A N 1
ATOM 1169 C CA . PRO A 1 156 ? -6.258 -7.725 -23.037 1.00 69.00 156 PRO A CA 1
ATOM 1170 C C . PRO A 1 156 ? -5.195 -6.856 -23.726 1.00 69.00 156 PRO A C 1
ATOM 1172 O O . PRO A 1 156 ? -5.205 -6.663 -24.941 1.00 69.00 156 PRO A O 1
ATOM 1175 N N . LEU A 1 157 ? -4.303 -6.262 -22.938 1.00 56.69 157 LEU A N 1
ATOM 1176 C CA . LEU A 1 157 ? -3.073 -5.663 -23.428 1.00 56.69 157 LEU A CA 1
ATOM 1177 C C . LEU A 1 157 ? -2.190 -6.802 -23.937 1.00 56.69 157 LEU A C 1
ATOM 1179 O O . LEU A 1 157 ? -2.063 -7.835 -23.289 1.00 56.69 157 LEU A O 1
ATOM 1183 N N . ALA A 1 158 ? -1.597 -6.612 -25.113 1.00 50.44 158 ALA A N 1
ATOM 1184 C CA . ALA A 1 158 ? -0.744 -7.584 -25.797 1.00 50.44 158 ALA A CA 1
ATOM 1185 C C . ALA A 1 158 ? 0.621 -7.816 -25.106 1.00 50.44 158 ALA A C 1
ATOM 1187 O O . ALA A 1 158 ? 1.567 -8.258 -25.752 1.00 50.44 158 ALA A O 1
ATOM 1188 N N . GLU A 1 159 ? 0.740 -7.473 -23.823 1.00 57.53 159 GLU A N 1
ATOM 1189 C CA . GLU A 1 159 ? 1.935 -7.711 -23.021 1.00 57.53 159 GLU A CA 1
ATOM 1190 C C . GLU A 1 159 ? 1.959 -9.182 -22.602 1.00 57.53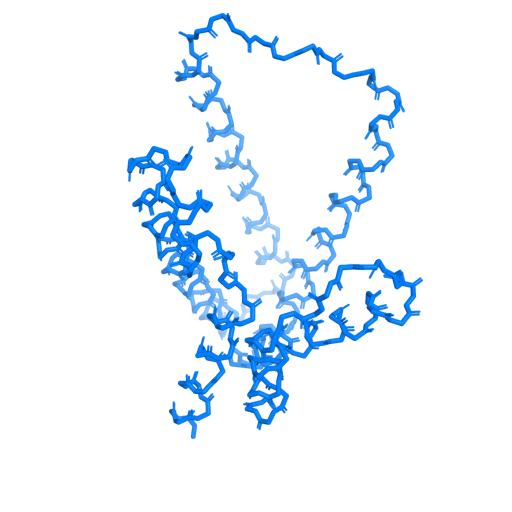 159 GLU A C 1
ATOM 1192 O O . GLU A 1 159 ? 0.983 -9.710 -22.063 1.00 57.53 159 GLU A O 1
ATOM 1197 N N . GLU A 1 160 ? 3.060 -9.868 -22.907 1.00 61.66 160 GLU A N 1
ATOM 1198 C CA . GLU A 1 160 ? 3.234 -11.264 -22.529 1.00 61.66 160 GLU A CA 1
ATOM 1199 C C . GLU A 1 160 ? 3.205 -11.383 -21.007 1.00 61.66 160 GLU A C 1
ATOM 1201 O O . GLU A 1 160 ? 4.004 -10.784 -20.288 1.00 61.66 160 GLU A O 1
ATOM 1206 N N . VAL A 1 161 ? 2.248 -12.161 -20.513 1.00 65.56 161 VAL A N 1
ATOM 1207 C CA . VAL A 1 161 ? 2.072 -12.382 -19.086 1.00 65.56 161 VAL A CA 1
ATOM 1208 C C . VAL A 1 161 ? 3.275 -13.151 -18.550 1.00 65.56 161 VAL A C 1
ATOM 1210 O O . VAL A 1 161 ? 3.469 -14.326 -18.869 1.00 65.56 161 VAL A O 1
ATOM 1213 N N . GLU A 1 162 ? 4.082 -12.506 -17.712 1.00 74.75 162 GLU A N 1
ATOM 1214 C CA . GLU A 1 162 ? 5.283 -13.134 -17.176 1.00 74.75 162 GLU A CA 1
ATOM 1215 C C . GLU A 1 162 ? 4.911 -14.310 -16.255 1.00 74.75 162 GLU A C 1
ATOM 1217 O O . GLU A 1 162 ? 4.115 -14.177 -15.319 1.00 74.75 162 GLU A O 1
ATOM 1222 N N . ALA A 1 163 ? 5.531 -15.475 -16.476 1.00 78.12 163 ALA A N 1
ATOM 1223 C CA . ALA A 1 163 ? 5.255 -16.695 -15.712 1.00 78.12 163 ALA A CA 1
ATOM 1224 C C . ALA A 1 163 ? 5.404 -16.498 -14.188 1.00 78.12 163 ALA A C 1
ATOM 1226 O O . ALA A 1 163 ? 4.694 -17.132 -13.405 1.00 78.12 163 ALA A O 1
ATOM 1227 N N . ARG A 1 164 ? 6.279 -15.577 -13.758 1.00 80.25 164 ARG A N 1
ATOM 1228 C CA . ARG A 1 164 ? 6.458 -15.186 -12.352 1.00 80.25 164 ARG A CA 1
ATOM 1229 C C . ARG A 1 164 ? 5.173 -14.630 -11.738 1.00 80.25 164 ARG A C 1
ATOM 1231 O O . ARG A 1 164 ? 4.804 -15.040 -10.637 1.00 80.25 164 ARG A O 1
ATOM 1238 N N . GLN A 1 165 ? 4.492 -13.728 -12.442 1.00 78.88 165 GLN A N 1
ATOM 1239 C CA . GLN A 1 165 ? 3.263 -13.099 -11.959 1.00 78.88 165 GLN A CA 1
ATOM 1240 C C . GLN A 1 165 ? 2.139 -14.133 -11.834 1.00 78.88 165 GLN A C 1
ATOM 1242 O O . GLN A 1 165 ? 1.447 -14.167 -10.817 1.00 78.88 165 GLN A O 1
ATOM 1247 N N . ILE A 1 166 ? 2.034 -15.054 -12.799 1.00 82.44 166 ILE A N 1
ATOM 1248 C CA . ILE A 1 166 ? 1.071 -16.167 -12.766 1.00 82.44 166 ILE A CA 1
ATOM 1249 C C . ILE A 1 166 ? 1.319 -17.063 -11.546 1.00 82.44 166 ILE A C 1
ATOM 1251 O O . ILE A 1 166 ? 0.386 -17.380 -10.807 1.00 82.44 166 ILE A O 1
ATOM 1255 N N . VAL A 1 167 ? 2.578 -17.444 -11.294 1.00 84.94 167 VAL A N 1
ATOM 1256 C CA . VAL A 1 167 ? 2.948 -18.263 -10.128 1.00 84.94 167 VAL A CA 1
ATOM 1257 C C . VAL A 1 167 ? 2.666 -17.520 -8.821 1.00 84.94 167 VAL A C 1
ATOM 1259 O O . VAL A 1 167 ? 2.082 -18.102 -7.906 1.00 84.94 167 VAL A O 1
ATOM 1262 N N . GLY A 1 168 ? 3.018 -16.234 -8.731 1.00 82.31 168 GLY A N 1
ATOM 1263 C CA . GLY A 1 168 ? 2.741 -15.405 -7.556 1.00 82.31 168 GLY A CA 1
ATOM 1264 C C . GLY A 1 168 ? 1.248 -15.333 -7.231 1.00 82.31 168 GLY A C 1
ATOM 1265 O O . GLY A 1 168 ? 0.851 -15.503 -6.078 1.00 82.31 168 GLY A O 1
ATOM 1266 N N . ILE A 1 169 ? 0.407 -15.178 -8.252 1.00 82.69 169 ILE A N 1
ATOM 1267 C CA . ILE A 1 169 ? -1.052 -15.096 -8.107 1.00 82.69 169 ILE A CA 1
ATOM 1268 C C . ILE A 1 169 ? -1.677 -16.455 -7.801 1.00 82.69 169 ILE A C 1
ATOM 1270 O O . ILE A 1 169 ? -2.606 -16.534 -6.995 1.00 82.69 169 ILE A O 1
ATOM 1274 N N . GLY A 1 170 ? -1.138 -17.539 -8.358 1.00 82.25 170 GLY A N 1
ATOM 1275 C CA . GLY A 1 170 ? -1.522 -18.898 -7.977 1.00 82.25 170 GLY A CA 1
ATOM 1276 C C . GLY A 1 170 ? -1.250 -19.169 -6.495 1.00 82.25 170 GLY A C 1
ATOM 1277 O O . GLY A 1 170 ? -2.135 -19.640 -5.779 1.00 82.25 170 GLY A O 1
ATOM 1278 N N . ILE A 1 171 ? -0.062 -18.793 -6.006 1.00 85.19 171 ILE A N 1
ATOM 1279 C CA . ILE A 1 171 ? 0.292 -18.907 -4.583 1.00 85.19 171 ILE A CA 1
ATOM 1280 C C . ILE A 1 171 ? -0.641 -18.044 -3.726 1.00 85.19 171 ILE A C 1
ATOM 1282 O O . ILE A 1 171 ? -1.115 -18.524 -2.694 1.00 85.19 171 ILE A O 1
ATOM 1286 N N . LEU A 1 172 ? -0.947 -16.811 -4.150 1.00 83.50 172 LEU A N 1
ATOM 1287 C CA . LEU A 1 172 ? -1.906 -15.949 -3.452 1.00 83.50 172 LEU A CA 1
ATOM 1288 C C . LEU A 1 172 ? -3.273 -16.619 -3.350 1.00 83.50 172 LEU A C 1
ATOM 1290 O O . LEU A 1 172 ? -3.802 -16.733 -2.252 1.00 83.50 172 LEU A O 1
ATOM 1294 N N . THR A 1 173 ? -3.799 -17.138 -4.455 1.00 82.31 173 THR A N 1
ATOM 1295 C CA . THR A 1 173 ? -5.126 -17.768 -4.506 1.00 82.31 173 THR A CA 1
ATOM 1296 C C . THR A 1 173 ? -5.233 -18.981 -3.579 1.00 82.31 173 THR A C 1
ATOM 1298 O O . THR A 1 173 ? -6.257 -19.164 -2.935 1.00 82.31 173 THR A O 1
ATOM 1301 N N . VAL A 1 174 ? -4.178 -19.796 -3.471 1.00 82.88 174 VAL A N 1
ATOM 1302 C CA . VAL A 1 174 ? -4.160 -20.981 -2.588 1.00 82.88 174 VAL A CA 1
ATOM 1303 C C . VAL A 1 174 ? -3.950 -20.610 -1.114 1.00 82.88 174 VAL A C 1
ATOM 1305 O O . VAL A 1 174 ? -4.372 -21.343 -0.222 1.00 82.88 174 VAL A O 1
ATOM 1308 N N . SER A 1 175 ? -3.271 -19.493 -0.847 1.00 77.62 175 SER A N 1
ATOM 1309 C CA . SER A 1 175 ? -2.900 -19.071 0.514 1.00 77.62 175 SER A CA 1
ATOM 1310 C C . SER A 1 175 ? -3.956 -18.211 1.210 1.00 77.62 175 SER A C 1
ATOM 1312 O O . SER A 1 175 ? -3.786 -17.905 2.395 1.00 77.62 175 SER A O 1
ATOM 1314 N N . THR A 1 176 ? -4.984 -17.792 0.471 1.00 70.00 176 THR A N 1
ATOM 1315 C CA . THR A 1 176 ? -6.051 -16.887 0.911 1.00 70.00 176 THR A CA 1
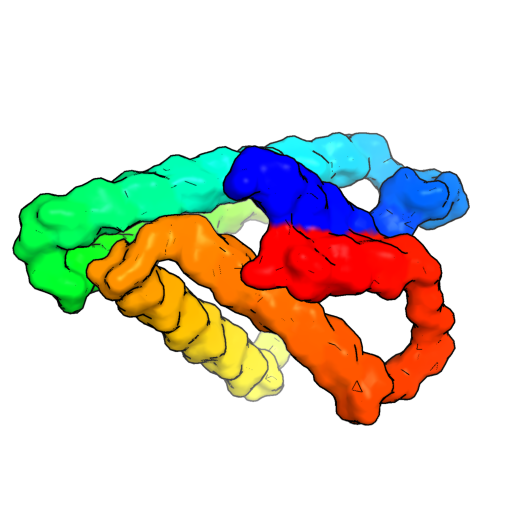ATOM 1316 C C . THR A 1 176 ? -7.304 -17.678 1.260 1.00 70.00 176 THR A C 1
ATOM 1318 O O . THR A 1 176 ? -7.875 -17.412 2.341 1.00 70.00 176 THR A O 1
#

Sequence (176 aa):
MWISLACLSLGLVLAGSPDALWDAEQRKNIPMRDLIAGPVIGVTIGIVSACSSIWTELVFKDQVPFWTAQFWLYLWGTILAAFASILAQVSASAPSAPPKPDTRSTLLPYLAVVTVAALSGLSVAAILKQKDNLVKLVGSSLCITTLYIGQHVLFPLAEEVEARQIVGIGILTVST

Radius of gyration: 19.62 Å; Cα contacts (8 Å, |Δi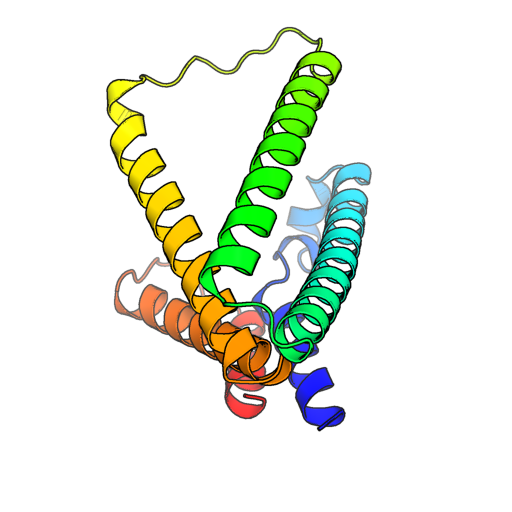|>4): 82; chains: 1; bounding box: 40×46×50 Å

pLDDT: mean 79.44, std 9.16, range [50.0, 92.5]

Mean predicted aligned error: 9.42 Å

Foldseek 3Di:
DVVLVVLQVQLCCLQPPDCLVVDVVSVVPDPVCCVVVVVVVVVVCVVCVVVVLVVLLVVLVVVDDLVVSVVVVVVVVVVVVVVVVVVVVVVPPDPDDDPDPPCVVCVVVVVVVVVVVVVVVVVLSVCSNVHPPVVVSLVVLVVVLCVVVCCCVVPVDVDPDDVSNVVSNVSSVVSD

Solvent-accessible surface area (backbone atoms only — not comparable to full-atom values): 9976 Å² total; per-residue (Å²): 108,71,65,38,53,51,41,33,53,49,10,50,49,45,47,66,55,63,64,50,82,77,37,70,73,59,35,71,78,51,59,71,66,58,68,52,46,53,57,53,52,49,52,52,50,50,52,54,49,52,53,52,51,54,50,52,41,54,54,49,70,71,70,53,58,67,67,59,54,50,51,55,52,51,52,53,48,49,55,52,50,52,53,50,54,51,50,53,56,63,73,54,78,63,98,67,79,71,80,81,70,62,68,79,80,48,46,62,61,50,52,51,53,51,51,53,51,51,53,50,52,52,51,51,53,53,45,42,70,77,42,55,70,67,58,54,53,38,53,51,53,52,48,53,50,50,51,56,55,46,41,56,72,77,53,70,64,92,66,82,80,53,68,56,38,55,51,10,44,51,39,30,65,75,40,91